Protein AF-A0AAP5EPT5-F1 (afdb_monomer_lite)

Radius of gyration: 30.23 Å; chains: 1; bounding box: 98×51×87 Å

Foldseek 3Di:
DDDDDDDDDPDDDDDDPPPPPPPPPPPDPAAKDFAWEAEFEAADQQKFFCWKAKQNHTFHTHANTPGTDIGRIDGLADDPPDWIKMKIKMARLQVRDIDIDIDTEHAPHDDDAYHWYWYCHHVRDIYTYGDPDDQPDPPGPDDVRDRDHHDNCVVRPDPPPPDPPQDPVRCVVVVVD

Sequence (177 aa):
MTNCLCRSVVGAFGLALLSALAACQSLGKEPTFGADLTGIDHLADYLSVSDFSVNGAWGAQAGKGGRTTCCAVIPEKWHPGLKAHVKWSVSDWKHGSGDFHEADVPVDQYSRLGHMWVHFLADGSVRIVVSDIGPYAPDYPGPHDPIPQKYPWKQYPPPTRKGPTFSEDELEKYNLR

InterPro domains:
  IPR021733 Protein of unknown function DUF3304 [PF11745] (48-128)

Secondary structure (DSSP, 8-state):
---------------------------PPPPEEEEEEEEEE-S-TTEEEEEEEETTEEPP--BBS---EEEEEEESS--TT-EEEEEEEEEETTTTEEEEEEEEEEBPP-SS-SEEEEEE-TTS-EEEEEESS-TTSTT-SS---------HHHHSPPPP-------HHHHHHTT--

Structure (mmCIF, N/CA/C/O backbone):
data_AF-A0AAP5EPT5-F1
#
_entry.id   AF-A0AAP5EPT5-F1
#
loop_
_atom_site.group_PDB
_atom_site.id
_atom_site.type_symbol
_atom_site.label_atom_id
_atom_site.label_alt_id
_atom_site.label_comp_id
_atom_site.label_asym_id
_atom_site.label_entity_id
_atom_site.label_seq_id
_atom_site.pdbx_PDB_ins_code
_atom_site.Cartn_x
_atom_site.Cartn_y
_atom_site.Cartn_z
_atom_site.occupancy
_atom_site.B_iso_or_equiv
_atom_site.auth_seq_id
_atom_site.auth_comp_id
_atom_site.auth_asym_id
_atom_site.auth_atom_id
_atom_site.pdbx_PDB_model_num
ATOM 1 N N . MET A 1 1 ? -41.433 28.822 65.728 1.00 37.72 1 MET A N 1
ATOM 2 C CA . MET A 1 1 ? -41.515 29.891 64.708 1.00 37.72 1 MET A CA 1
ATOM 3 C C . MET A 1 1 ? -40.980 29.286 63.419 1.00 37.72 1 MET A C 1
ATOM 5 O O . MET A 1 1 ? -39.861 28.811 63.458 1.00 37.72 1 MET A O 1
ATOM 9 N N . THR A 1 2 ? -41.668 29.144 62.294 1.00 37.91 2 THR A N 1
ATOM 10 C CA . THR A 1 2 ? -43.017 29.505 61.836 1.00 37.91 2 THR A CA 1
ATOM 11 C C . THR A 1 2 ? -43.140 28.830 60.462 1.00 37.91 2 THR A C 1
ATOM 13 O O . THR A 1 2 ? -42.189 28.866 59.686 1.00 37.91 2 THR A O 1
ATOM 16 N N . ASN A 1 3 ? -44.276 28.191 60.182 1.00 43.84 3 ASN A N 1
ATOM 17 C CA . ASN A 1 3 ? -44.634 27.644 58.869 1.00 43.84 3 ASN A CA 1
ATOM 18 C C . ASN A 1 3 ? -44.570 28.713 57.760 1.00 43.84 3 ASN A C 1
ATOM 20 O O . ASN A 1 3 ? -44.930 29.857 58.015 1.00 43.84 3 ASN A O 1
ATOM 24 N N . CYS A 1 4 ? -44.251 28.312 56.526 1.00 40.09 4 CYS A N 1
ATOM 25 C CA . CYS A 1 4 ? -44.716 28.983 55.300 1.00 40.09 4 CYS A CA 1
ATOM 26 C C . CYS A 1 4 ? -44.736 27.956 54.155 1.00 40.09 4 CYS A C 1
ATOM 28 O O . CYS A 1 4 ? -43.722 27.668 53.534 1.00 40.09 4 CYS A O 1
ATOM 30 N N . LEU A 1 5 ? -45.796 27.149 54.097 1.00 41.97 5 LEU A N 1
ATOM 31 C CA . LEU A 1 5 ? -46.868 27.246 53.096 1.00 41.97 5 LEU A CA 1
ATOM 32 C C . LEU A 1 5 ? -46.393 27.128 51.639 1.00 41.97 5 LEU A C 1
ATOM 34 O O . LEU A 1 5 ? -46.062 28.103 50.971 1.00 41.97 5 LEU A O 1
ATOM 38 N N . CYS A 1 6 ? -46.511 25.896 51.139 1.00 46.66 6 CYS A N 1
ATOM 39 C CA . CYS A 1 6 ? -46.764 25.589 49.740 1.00 46.66 6 CYS A CA 1
ATOM 40 C C . CYS A 1 6 ? -48.023 26.348 49.290 1.00 46.66 6 CYS A C 1
ATOM 42 O O . CYS A 1 6 ? -49.113 26.120 49.820 1.00 46.66 6 CYS A O 1
ATOM 44 N N . ARG A 1 7 ? -47.885 27.267 48.334 1.00 41.22 7 ARG A N 1
ATOM 45 C CA . ARG A 1 7 ? -49.024 27.903 47.673 1.00 41.22 7 ARG A CA 1
ATOM 46 C C . ARG A 1 7 ? -48.893 27.651 46.180 1.00 41.22 7 ARG A C 1
ATOM 48 O O . ARG A 1 7 ? -48.108 28.295 45.493 1.00 41.22 7 ARG A O 1
ATOM 55 N N . SER A 1 8 ? -49.655 26.668 45.705 1.00 51.16 8 SER A N 1
ATOM 56 C CA . SER A 1 8 ? -49.910 26.483 44.279 1.00 51.16 8 SER A CA 1
ATOM 57 C C . SER A 1 8 ? -50.585 27.738 43.738 1.00 51.16 8 SER A C 1
ATOM 59 O O . SER A 1 8 ? -51.643 28.131 44.229 1.00 51.16 8 SER A O 1
ATOM 61 N N . VAL A 1 9 ? -49.989 28.347 42.717 1.00 50.59 9 VAL A N 1
ATOM 62 C CA . VAL A 1 9 ? -50.693 29.272 41.832 1.00 50.59 9 VAL A CA 1
ATOM 63 C C . VAL A 1 9 ? -50.823 28.561 40.496 1.00 50.59 9 VAL A C 1
ATOM 65 O O . VAL A 1 9 ? -49.875 28.471 39.722 1.00 50.59 9 VAL A O 1
ATOM 68 N N . VAL A 1 10 ? -52.010 28.004 40.265 1.00 55.25 10 VAL A N 1
ATOM 69 C CA . VAL A 1 10 ? -52.465 27.624 38.930 1.00 55.25 10 VAL A CA 1
ATOM 70 C C . VAL A 1 10 ? -52.634 28.927 38.154 1.00 55.25 10 VAL A C 1
ATOM 72 O O . VAL A 1 10 ? -53.468 29.757 38.507 1.00 55.25 10 VAL A O 1
ATOM 75 N N . GLY A 1 11 ? -51.811 29.121 37.130 1.00 44.72 11 GLY A N 1
ATOM 76 C CA . GLY A 1 11 ? -51.872 30.272 36.239 1.00 44.72 11 GLY A CA 1
ATOM 77 C C . GLY A 1 11 ? -51.459 29.844 34.841 1.00 44.72 11 GLY A C 1
ATOM 78 O O . GLY A 1 11 ? -50.275 29.764 34.535 1.00 44.72 11 GLY A O 1
ATOM 79 N N . ALA A 1 12 ? -52.448 29.518 34.015 1.00 59.66 12 ALA A N 1
ATOM 80 C CA . ALA A 1 12 ? -52.277 29.219 32.605 1.00 59.66 12 ALA A CA 1
ATOM 81 C C . ALA A 1 12 ? -52.033 30.517 31.829 1.00 59.66 12 ALA A C 1
ATOM 83 O O . ALA A 1 12 ? -52.955 31.310 31.715 1.00 59.66 12 ALA A O 1
ATOM 84 N N . PHE A 1 13 ? -50.838 30.713 31.271 1.00 50.44 13 PHE A N 1
ATOM 85 C CA . PHE A 1 13 ? -50.612 31.599 30.126 1.00 50.44 13 PHE A CA 1
ATOM 86 C C . PHE A 1 13 ? -49.444 31.051 29.304 1.00 50.44 13 PHE A C 1
ATOM 88 O O . PHE A 1 13 ? -48.355 30.805 29.818 1.00 50.44 13 PHE A O 1
ATOM 95 N N . GLY A 1 14 ? -49.729 30.772 28.034 1.00 53.94 14 GLY A N 1
ATOM 96 C CA . GLY A 1 14 ? -48.811 30.138 27.105 1.00 53.94 14 GLY A CA 1
ATOM 97 C C . GLY A 1 14 ? -47.621 31.018 26.735 1.00 53.94 14 GLY A C 1
ATOM 98 O O . GLY A 1 14 ? -47.781 32.170 26.354 1.00 53.94 14 GLY A O 1
ATOM 99 N N . LEU A 1 15 ? -46.442 30.411 26.781 1.00 52.53 15 LEU A N 1
ATOM 100 C CA . LEU A 1 15 ? -45.416 30.475 25.746 1.00 52.53 15 LEU A CA 1
ATOM 101 C C . LEU A 1 15 ? -44.536 29.246 25.992 1.00 52.53 15 LEU A C 1
ATOM 103 O O . LEU A 1 15 ? -43.788 29.190 26.966 1.00 52.53 15 LEU A O 1
ATOM 107 N N . ALA A 1 16 ? -44.714 28.203 25.182 1.00 53.59 16 ALA A N 1
ATOM 108 C CA . ALA A 1 16 ? -43.910 26.996 25.286 1.00 53.59 16 ALA A CA 1
ATOM 109 C C . ALA A 1 16 ? -42.459 27.348 24.928 1.00 53.59 16 ALA A C 1
ATOM 111 O O . ALA A 1 16 ? -42.116 27.501 23.757 1.00 53.59 16 ALA A O 1
ATOM 112 N N . LEU A 1 17 ? -41.621 27.504 25.955 1.00 55.78 17 LEU A N 1
ATOM 113 C CA . LEU A 1 17 ? -40.173 27.485 25.829 1.00 55.78 17 LEU A CA 1
ATOM 114 C C . LEU A 1 17 ? -39.760 26.119 25.265 1.00 55.78 17 LEU A C 1
ATOM 116 O O . LEU A 1 17 ? -39.625 25.150 26.011 1.00 55.78 17 LEU A O 1
ATOM 120 N N . LEU A 1 18 ? -39.530 26.034 23.953 1.00 51.09 18 LEU A N 1
ATOM 121 C CA . LEU A 1 18 ? -38.641 25.010 23.414 1.00 51.09 18 LEU A CA 1
ATOM 122 C C . LEU A 1 18 ? -37.208 25.451 23.709 1.00 51.09 18 LEU A C 1
ATOM 124 O O . LEU A 1 18 ? -36.524 26.051 22.883 1.00 51.09 18 LEU A O 1
ATOM 128 N N . SER A 1 19 ? -36.768 25.158 24.928 1.00 56.84 19 SER A N 1
ATOM 129 C CA . SER A 1 19 ? -35.359 25.106 25.288 1.00 56.84 19 SER A CA 1
ATOM 130 C C . SER A 1 19 ? -34.710 24.025 24.423 1.00 56.84 19 SER A C 1
ATOM 132 O O . SER A 1 19 ? -34.748 22.844 24.763 1.00 56.84 19 SER A O 1
ATOM 134 N N . ALA A 1 20 ? -34.180 24.404 23.259 1.00 59.75 20 ALA A N 1
ATOM 135 C CA . ALA A 1 20 ? -33.374 23.512 22.444 1.00 59.75 20 ALA A CA 1
ATOM 136 C C . ALA A 1 20 ? -32.178 23.065 23.293 1.00 59.75 20 ALA A C 1
ATOM 138 O O . ALA A 1 20 ? -31.331 23.879 23.667 1.00 59.75 20 ALA A O 1
ATOM 139 N N . LEU A 1 21 ? -32.138 21.778 23.644 1.00 54.78 21 LEU A N 1
ATOM 140 C CA . LEU A 1 21 ? -30.964 21.158 24.238 1.00 54.78 21 LEU A CA 1
ATOM 141 C C . LEU A 1 21 ? -29.815 21.316 23.238 1.00 54.78 21 LEU A C 1
ATOM 143 O O . LEU A 1 21 ? -29.725 20.576 22.260 1.00 54.78 21 LEU A O 1
ATOM 147 N N . ALA A 1 22 ? -28.922 22.268 23.489 1.00 56.41 22 ALA A N 1
ATOM 148 C CA . ALA A 1 22 ? -27.590 22.252 22.913 1.00 56.41 22 ALA A CA 1
ATOM 149 C C . ALA A 1 22 ? -26.832 21.079 23.552 1.00 56.41 22 ALA A C 1
ATOM 151 O O . ALA A 1 22 ? -26.109 21.240 24.534 1.00 56.41 22 ALA A O 1
ATOM 152 N N . ALA A 1 23 ? -27.046 19.869 23.031 1.00 54.31 23 ALA A N 1
ATOM 153 C CA . ALA A 1 23 ? -26.196 18.729 23.326 1.00 54.31 23 ALA A CA 1
ATOM 154 C C . ALA A 1 23 ? -24.849 18.972 22.637 1.00 54.31 23 ALA A C 1
ATOM 156 O O . ALA A 1 23 ? -24.629 18.579 21.493 1.00 54.31 23 ALA A O 1
ATOM 157 N N . CYS A 1 24 ? -23.959 19.679 23.329 1.00 53.59 24 CYS A N 1
ATOM 158 C CA . CYS A 1 24 ? -22.558 19.758 22.960 1.00 53.59 24 CYS A CA 1
ATOM 159 C C . CYS A 1 24 ? -21.964 18.361 23.181 1.00 53.59 24 CYS A C 1
ATOM 161 O O . CYS A 1 24 ? -21.580 18.010 24.296 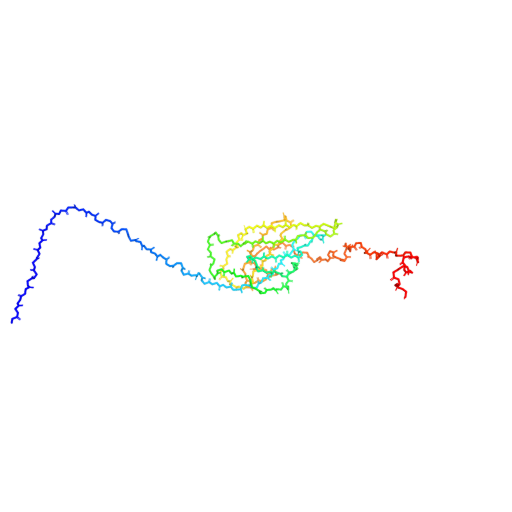1.00 53.59 24 CYS A O 1
ATOM 163 N N . GLN A 1 25 ? -21.976 17.515 22.152 1.00 56.59 25 GLN A N 1
ATOM 164 C CA . GLN A 1 25 ? -21.217 16.274 22.202 1.00 56.59 25 GLN A CA 1
ATOM 165 C C . GLN A 1 25 ? -19.745 16.674 22.130 1.00 56.59 25 GLN A C 1
ATOM 167 O O . GLN A 1 25 ? -19.274 17.121 21.084 1.00 56.59 25 GLN A O 1
ATOM 172 N N . SER A 1 26 ? -19.007 16.548 23.237 1.00 50.50 26 SER A N 1
ATOM 173 C CA . SER A 1 26 ? -17.555 16.483 23.119 1.00 50.50 26 SER A CA 1
ATOM 174 C C . SER A 1 26 ? -17.266 15.255 22.263 1.00 50.50 26 SER A C 1
ATOM 176 O O . SER A 1 26 ? -17.534 14.136 22.707 1.00 50.50 26 SER A O 1
ATOM 178 N N . LEU A 1 27 ? -16.783 15.457 21.034 1.00 56.16 27 LEU A N 1
ATOM 179 C CA . LEU A 1 27 ? -16.205 14.390 20.227 1.00 56.16 27 LEU A CA 1
ATOM 180 C C . LEU A 1 27 ? -15.021 13.836 21.028 1.00 56.16 27 LEU A C 1
ATOM 182 O O . LEU A 1 27 ? -13.906 14.353 20.968 1.00 56.16 27 LEU A O 1
ATOM 186 N N . GLY A 1 28 ? -15.281 12.827 21.857 1.00 62.53 28 GLY A N 1
ATOM 187 C CA . GLY A 1 28 ? -14.223 12.010 22.418 1.00 62.53 28 GLY A CA 1
ATOM 188 C C . GLY A 1 28 ? -13.458 11.429 21.238 1.00 62.53 28 GLY A C 1
ATOM 189 O O . GLY A 1 28 ? -14.073 10.887 20.320 1.00 62.53 28 GLY A O 1
ATOM 190 N N . LYS A 1 29 ? -12.135 11.606 21.216 1.00 74.75 29 LYS A N 1
ATOM 191 C CA . LYS A 1 29 ? -11.286 10.999 20.191 1.00 74.75 29 LYS A CA 1
ATOM 192 C C . LYS A 1 29 ? -11.562 9.494 20.193 1.00 74.75 29 LYS A C 1
ATOM 194 O O . LYS A 1 29 ? -11.465 8.867 21.247 1.00 74.75 29 LYS A O 1
ATOM 199 N N . GLU A 1 30 ? -11.960 8.948 19.047 1.00 88.25 30 GLU A N 1
ATOM 200 C CA . GLU A 1 30 ? -12.239 7.518 18.922 1.00 88.25 30 GLU A CA 1
ATOM 201 C C . GLU A 1 30 ? -10.991 6.704 19.317 1.00 88.25 30 GLU A C 1
ATOM 203 O O . GLU A 1 30 ? -9.876 7.133 18.998 1.00 88.25 30 GLU A O 1
ATOM 208 N N . PRO A 1 31 ? -11.139 5.566 20.024 1.00 94.81 31 PRO A N 1
ATOM 209 C CA . PRO A 1 31 ? -10.026 4.658 20.280 1.00 94.81 31 PRO A CA 1
ATOM 210 C C . PRO A 1 31 ? -9.337 4.245 18.976 1.00 94.81 31 PRO A C 1
ATOM 212 O O . PRO A 1 31 ? -9.996 3.871 18.003 1.00 94.81 31 PRO A O 1
ATOM 215 N N . THR A 1 32 ? -8.007 4.309 18.957 1.00 95.88 32 THR A N 1
ATOM 216 C CA . THR A 1 32 ? -7.202 4.021 17.765 1.00 95.88 32 THR A CA 1
ATOM 217 C C . THR A 1 32 ? -6.197 2.913 18.011 1.00 95.88 32 THR A C 1
ATOM 219 O O . THR A 1 32 ? -5.594 2.841 19.079 1.00 95.88 32 THR A O 1
ATOM 222 N N . PHE A 1 33 ? -5.911 2.160 16.960 1.00 95.88 33 PHE A N 1
ATOM 223 C CA . PHE A 1 33 ? -4.902 1.123 16.908 1.00 95.88 33 PHE A CA 1
ATOM 224 C C . PHE A 1 33 ? -3.790 1.495 15.918 1.00 95.88 33 PHE A C 1
ATOM 226 O O . PHE A 1 33 ? -4.059 2.007 14.830 1.00 95.88 33 PHE A O 1
ATOM 233 N N . GLY A 1 34 ? -2.534 1.251 16.296 1.00 96.44 34 GLY A N 1
ATOM 234 C CA . GLY A 1 34 ? -1.384 1.389 15.404 1.00 96.44 34 GLY A CA 1
ATOM 235 C C . GLY A 1 34 ? -1.140 0.080 14.666 1.00 96.44 34 GLY A C 1
ATOM 236 O O . GLY A 1 34 ? -0.505 -0.811 15.218 1.00 96.44 34 GLY A O 1
ATOM 237 N N . ALA A 1 35 ? -1.656 -0.036 13.444 1.00 96.62 35 ALA A N 1
ATOM 238 C CA . ALA A 1 35 ? -1.503 -1.236 12.637 1.00 96.62 35 ALA A CA 1
ATOM 239 C C . ALA A 1 35 ? -0.115 -1.317 11.996 1.00 96.62 35 ALA A C 1
ATOM 241 O O . ALA A 1 35 ? 0.437 -0.316 11.523 1.00 96.62 35 ALA A O 1
ATOM 242 N N . ASP A 1 36 ? 0.406 -2.536 11.924 1.00 96.62 36 ASP A N 1
ATOM 243 C CA . ASP A 1 36 ? 1.598 -2.855 11.151 1.00 96.62 36 ASP A CA 1
ATOM 244 C C . ASP A 1 36 ? 1.314 -2.663 9.660 1.00 96.62 36 ASP A C 1
ATOM 246 O O . ASP A 1 36 ? 0.392 -3.268 9.119 1.00 96.62 36 ASP A O 1
ATOM 250 N N . LEU A 1 37 ? 2.105 -1.849 8.971 1.00 97.75 37 LEU A N 1
ATOM 251 C CA . LEU A 1 37 ? 1.859 -1.468 7.585 1.00 97.75 37 LEU A CA 1
ATOM 252 C C . LEU A 1 37 ? 2.706 -2.305 6.624 1.00 97.75 37 LEU A C 1
ATOM 254 O O . LEU A 1 37 ? 3.933 -2.345 6.733 1.00 97.75 37 LEU A O 1
ATOM 258 N N . THR A 1 38 ? 2.068 -2.969 5.660 1.00 97.50 38 THR A N 1
ATOM 259 C CA . THR A 1 38 ? 2.756 -3.744 4.615 1.00 97.50 38 THR A CA 1
ATOM 260 C C . THR A 1 38 ? 2.101 -3.546 3.252 1.00 97.50 38 THR A C 1
ATOM 262 O O . THR A 1 38 ? 0.891 -3.696 3.109 1.00 97.50 38 THR A O 1
ATOM 265 N N . GLY A 1 39 ? 2.912 -3.241 2.237 1.00 97.38 39 GLY A N 1
ATOM 266 C CA . GLY A 1 39 ? 2.465 -3.127 0.849 1.00 97.38 39 GLY A CA 1
ATOM 267 C C . GLY A 1 39 ? 2.621 -4.442 0.089 1.00 97.38 39 GLY A C 1
ATOM 268 O O . GLY A 1 39 ? 3.691 -5.061 0.126 1.00 97.38 39 GLY A O 1
ATOM 269 N N . ILE A 1 40 ? 1.579 -4.841 -0.636 1.00 97.50 40 ILE A N 1
ATOM 270 C CA . ILE A 1 40 ? 1.553 -6.007 -1.519 1.00 97.50 40 ILE A CA 1
ATOM 271 C C . ILE A 1 40 ? 1.450 -5.530 -2.967 1.00 97.50 40 ILE A C 1
ATOM 273 O O . ILE A 1 40 ? 0.534 -4.792 -3.321 1.00 97.50 40 ILE A O 1
ATOM 277 N N . ASP A 1 41 ? 2.406 -5.935 -3.796 1.00 96.38 41 ASP A N 1
ATOM 278 C CA . ASP A 1 41 ? 2.545 -5.459 -5.174 1.00 96.38 41 ASP A CA 1
ATOM 279 C C . ASP A 1 41 ? 2.119 -6.545 -6.173 1.00 96.38 41 ASP A C 1
ATOM 281 O O . ASP A 1 41 ? 2.857 -7.505 -6.411 1.00 96.38 41 ASP A O 1
ATOM 285 N N . HIS A 1 42 ? 0.932 -6.380 -6.761 1.00 96.19 42 HIS A N 1
ATOM 286 C CA . HIS A 1 42 ? 0.393 -7.250 -7.812 1.00 96.19 42 HIS A CA 1
ATOM 287 C C . HIS A 1 42 ? 0.603 -6.692 -9.226 1.00 96.19 42 HIS A C 1
ATOM 289 O O . HIS A 1 42 ? 0.105 -7.274 -10.189 1.00 96.19 42 HIS A O 1
ATOM 295 N N . LEU A 1 43 ? 1.313 -5.569 -9.383 1.00 95.19 43 LEU A N 1
ATOM 296 C CA . LEU A 1 43 ? 1.536 -4.971 -10.699 1.00 95.19 43 LEU A CA 1
ATOM 297 C C . LEU A 1 43 ? 2.371 -5.901 -11.594 1.00 95.19 43 LEU A C 1
ATOM 299 O O . LEU A 1 43 ? 3.047 -6.816 -11.107 1.00 95.19 43 LEU A O 1
ATOM 303 N N . ALA A 1 44 ? 2.393 -5.606 -12.895 1.00 93.25 44 ALA A N 1
ATOM 304 C CA . ALA A 1 44 ? 3.233 -6.297 -13.874 1.00 93.25 44 ALA A CA 1
ATOM 305 C C . ALA A 1 44 ? 4.715 -6.383 -13.443 1.00 93.25 44 ALA A C 1
ATOM 307 O O . ALA A 1 44 ? 5.196 -5.612 -12.610 1.00 93.25 44 ALA A O 1
ATOM 308 N N . ASP A 1 45 ? 5.454 -7.328 -14.023 1.00 92.44 45 ASP A N 1
ATOM 309 C CA . ASP A 1 45 ? 6.839 -7.662 -13.658 1.00 92.44 45 ASP A CA 1
ATOM 310 C C . ASP A 1 45 ? 7.853 -6.524 -13.868 1.00 92.44 45 ASP A C 1
ATOM 312 O O . ASP A 1 45 ? 8.865 -6.477 -13.171 1.00 92.44 45 ASP A O 1
ATOM 316 N N . TYR A 1 46 ? 7.573 -5.600 -14.787 1.00 92.50 46 TYR A N 1
ATOM 317 C CA . TYR A 1 46 ? 8.374 -4.402 -15.043 1.00 92.50 46 TYR A CA 1
ATOM 318 C C . TYR A 1 46 ? 7.930 -3.171 -14.241 1.00 92.50 46 TYR A C 1
ATOM 320 O O . TYR A 1 46 ? 8.598 -2.139 -14.285 1.00 92.50 46 TYR A O 1
ATOM 328 N N . LEU A 1 47 ? 6.825 -3.268 -13.502 1.00 93.88 47 LEU A N 1
ATOM 329 C CA . LEU A 1 47 ? 6.319 -2.209 -12.636 1.00 93.88 47 LEU A CA 1
ATOM 330 C C . LEU A 1 47 ? 6.647 -2.536 -11.181 1.00 93.88 47 LEU A C 1
ATOM 332 O O . LEU A 1 47 ? 6.664 -3.702 -10.791 1.00 93.88 47 LEU A O 1
ATOM 336 N N . SER A 1 48 ? 6.879 -1.530 -10.346 1.00 94.56 48 SER A N 1
ATOM 337 C CA . SER A 1 48 ? 6.971 -1.745 -8.900 1.00 94.56 48 SER A CA 1
ATOM 338 C C . SER A 1 48 ? 6.527 -0.529 -8.118 1.00 94.56 48 SER A C 1
ATOM 340 O O . SER A 1 48 ? 6.898 0.588 -8.468 1.00 94.56 48 SER A O 1
ATOM 342 N N . VAL A 1 49 ? 5.788 -0.749 -7.033 1.00 95.81 49 VAL A N 1
ATOM 343 C CA . VAL A 1 49 ? 5.510 0.329 -6.081 1.00 95.81 49 VAL A CA 1
ATOM 344 C C . VAL A 1 49 ? 6.750 0.566 -5.228 1.00 95.81 49 VAL A C 1
ATOM 346 O O . VAL A 1 49 ? 7.057 -0.218 -4.325 1.00 95.81 49 VAL A O 1
ATOM 349 N N . SER A 1 50 ? 7.491 1.628 -5.548 1.00 92.31 50 SER A N 1
ATOM 350 C CA . SER A 1 50 ? 8.766 1.941 -4.896 1.00 92.31 50 SER A CA 1
ATOM 351 C C . SER A 1 50 ? 8.562 2.430 -3.466 1.00 92.31 50 SER A C 1
ATOM 353 O O . SER A 1 50 ? 9.296 2.030 -2.564 1.00 92.31 50 SER A O 1
ATOM 355 N N . ASP A 1 51 ? 7.521 3.236 -3.262 1.00 93.44 51 ASP A N 1
ATOM 356 C CA . ASP A 1 51 ? 7.217 3.922 -2.014 1.00 93.44 51 ASP A CA 1
ATOM 357 C C . ASP A 1 51 ? 5.707 4.096 -1.885 1.00 93.44 51 ASP A C 1
ATOM 359 O O . ASP A 1 51 ? 5.010 4.313 -2.882 1.00 93.44 51 ASP A O 1
ATOM 363 N N . PHE A 1 52 ? 5.202 4.044 -0.654 1.00 98.00 52 PHE A N 1
ATOM 364 C CA . PHE A 1 52 ? 3.824 4.414 -0.367 1.00 98.00 52 PHE A CA 1
ATOM 365 C C . PHE A 1 52 ? 3.640 4.900 1.072 1.00 98.00 52 PHE A C 1
ATOM 367 O O . PHE A 1 52 ? 4.468 4.645 1.948 1.00 98.00 52 PHE A O 1
ATOM 374 N N . SER A 1 53 ? 2.528 5.583 1.328 1.00 98.19 53 SER A N 1
ATOM 375 C CA . SER A 1 53 ? 2.098 5.966 2.671 1.00 98.19 53 SER A CA 1
ATOM 376 C C . SER A 1 53 ? 0.587 5.849 2.827 1.00 98.19 53 SER A C 1
ATOM 378 O O . SER A 1 53 ? -0.148 5.949 1.845 1.00 98.19 53 SER A O 1
ATOM 380 N N . VAL A 1 54 ? 0.133 5.668 4.067 1.00 98.44 54 VAL A N 1
ATOM 381 C CA . VAL A 1 54 ? -1.284 5.676 4.448 1.00 98.44 54 VAL A CA 1
ATOM 382 C C . VAL A 1 54 ? -1.493 6.694 5.557 1.00 98.44 54 VAL A C 1
ATOM 384 O O . VAL A 1 54 ? -0.877 6.589 6.615 1.00 98.44 54 VAL A O 1
ATOM 387 N N . ASN A 1 55 ? -2.339 7.699 5.326 1.00 97.31 55 ASN A N 1
ATOM 388 C CA . ASN A 1 55 ? -2.564 8.818 6.248 1.00 97.31 55 ASN A CA 1
ATOM 389 C C . ASN A 1 55 ? -1.246 9.471 6.726 1.00 97.31 55 ASN A C 1
ATOM 391 O O . ASN A 1 55 ? -1.126 9.895 7.873 1.00 97.31 55 ASN A O 1
ATOM 395 N N . GLY A 1 56 ? -0.234 9.515 5.851 1.00 96.06 56 GLY A N 1
ATOM 396 C CA . GLY A 1 56 ? 1.104 10.040 6.150 1.00 96.06 56 GLY A CA 1
ATOM 397 C C . GLY A 1 56 ? 2.062 9.063 6.848 1.00 96.06 56 GLY A C 1
ATOM 398 O O . GLY A 1 56 ? 3.241 9.383 6.982 1.00 96.06 56 GLY A O 1
ATOM 399 N N . ALA A 1 57 ? 1.610 7.871 7.255 1.00 96.88 57 ALA A N 1
ATOM 400 C CA . ALA A 1 57 ? 2.485 6.812 7.754 1.00 96.88 57 ALA A CA 1
ATOM 401 C C . ALA A 1 57 ? 3.163 6.089 6.583 1.00 96.88 57 ALA A C 1
ATOM 403 O O . ALA A 1 57 ? 2.483 5.531 5.722 1.00 96.88 57 ALA A O 1
ATOM 404 N N . TRP A 1 58 ? 4.495 6.101 6.540 1.00 96.75 58 TRP A N 1
ATOM 405 C CA . TRP A 1 58 ? 5.271 5.526 5.439 1.00 96.75 58 TRP A CA 1
ATOM 406 C C . TRP A 1 58 ? 5.387 4.004 5.530 1.00 96.75 58 TRP A C 1
ATOM 408 O O . TRP A 1 58 ? 5.732 3.448 6.576 1.00 96.75 58 TRP A O 1
ATOM 418 N N . GLY A 1 59 ? 5.126 3.340 4.406 1.00 95.75 59 GLY A N 1
ATOM 419 C CA . GLY A 1 59 ? 5.375 1.921 4.192 1.00 95.75 59 GLY A CA 1
ATOM 420 C C . GLY A 1 59 ? 6.811 1.646 3.746 1.00 95.75 59 GLY A C 1
ATOM 421 O O . GLY A 1 59 ? 7.510 2.525 3.244 1.00 95.75 59 GLY A O 1
ATOM 422 N N . ALA A 1 60 ? 7.251 0.396 3.886 1.00 93.75 60 ALA A N 1
ATOM 423 C CA . ALA A 1 60 ? 8.388 -0.097 3.111 1.00 93.75 60 ALA A CA 1
ATOM 424 C C . ALA A 1 60 ? 7.966 -0.317 1.647 1.00 93.75 60 ALA A C 1
ATOM 426 O O . ALA A 1 60 ? 6.785 -0.512 1.384 1.00 93.75 60 ALA A O 1
ATOM 427 N N . GLN A 1 61 ? 8.914 -0.357 0.705 1.00 93.12 61 GLN A N 1
ATOM 428 C CA . GLN A 1 61 ? 8.632 -0.745 -0.686 1.00 93.12 61 GLN A CA 1
ATOM 429 C C . GLN A 1 61 ? 7.756 -2.006 -0.742 1.00 93.12 61 GLN A C 1
ATOM 431 O O . GLN A 1 61 ? 8.067 -3.010 -0.085 1.00 93.12 61 GLN A O 1
ATO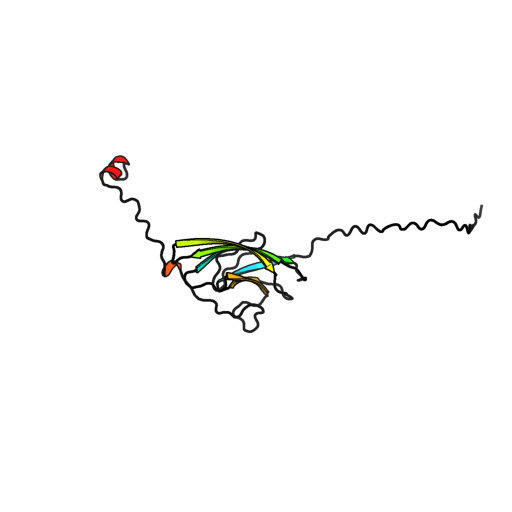M 436 N N . ALA A 1 62 ? 6.687 -1.949 -1.536 1.00 95.19 62 ALA A N 1
ATOM 437 C CA . ALA A 1 62 ? 5.748 -3.051 -1.653 1.00 95.19 62 ALA A CA 1
ATOM 438 C C . ALA A 1 62 ? 6.375 -4.246 -2.390 1.00 95.19 62 ALA A C 1
ATOM 440 O O . ALA A 1 62 ? 7.318 -4.116 -3.172 1.00 95.19 62 ALA A O 1
ATOM 441 N N . GLY A 1 63 ? 5.847 -5.439 -2.134 1.00 94.31 63 GLY A N 1
ATOM 442 C CA . GLY A 1 63 ? 6.342 -6.660 -2.763 1.00 94.31 63 GLY A CA 1
ATOM 443 C C . GLY A 1 63 ? 5.489 -7.863 -2.400 1.00 94.31 63 GLY A C 1
ATOM 444 O O . GLY A 1 63 ? 4.269 -7.772 -2.341 1.00 94.31 63 GLY A O 1
ATOM 445 N N . LYS A 1 64 ? 6.134 -8.986 -2.072 1.00 92.56 64 LYS A N 1
ATOM 446 C CA . LYS A 1 64 ? 5.466 -10.197 -1.563 1.00 92.56 64 LYS A CA 1
ATOM 447 C C . LYS A 1 64 ? 4.943 -10.057 -0.117 1.00 92.56 64 LYS A C 1
ATOM 449 O O . LYS A 1 64 ? 4.496 -11.036 0.472 1.00 92.56 64 LYS A O 1
ATOM 454 N N . GLY A 1 65 ? 5.057 -8.886 0.499 1.00 86.38 65 GLY A N 1
ATOM 455 C CA . GLY A 1 65 ? 4.949 -8.731 1.948 1.00 86.38 65 GLY A CA 1
ATOM 456 C C . GLY A 1 65 ? 6.220 -9.166 2.691 1.00 86.38 65 GLY A C 1
ATOM 457 O O . GLY A 1 65 ? 7.242 -9.478 2.078 1.00 86.38 65 GLY A O 1
ATOM 458 N N . GLY A 1 66 ? 6.177 -9.128 4.026 1.00 79.50 66 GLY A N 1
ATOM 459 C CA . GLY A 1 66 ? 7.317 -9.444 4.903 1.00 79.50 66 GLY A CA 1
ATOM 460 C C . GLY A 1 66 ? 8.258 -8.267 5.192 1.00 79.50 66 GLY A C 1
ATOM 461 O O . GLY A 1 66 ? 9.152 -8.390 6.026 1.00 79.50 66 GLY A O 1
ATOM 462 N N . ARG A 1 67 ? 8.050 -7.115 4.543 1.00 89.81 67 ARG A N 1
ATOM 463 C CA . ARG A 1 67 ? 8.632 -5.832 4.952 1.00 89.81 67 ARG A CA 1
ATOM 464 C C . ARG A 1 67 ? 7.536 -4.995 5.587 1.00 89.81 67 ARG A C 1
ATOM 466 O O . ARG A 1 67 ? 6.628 -4.545 4.894 1.00 89.81 67 ARG A O 1
ATOM 473 N N . THR A 1 68 ? 7.668 -4.790 6.886 1.00 91.88 68 THR A N 1
ATOM 474 C CA . THR A 1 68 ? 6.662 -4.122 7.701 1.00 91.88 68 THR A CA 1
ATOM 475 C C . THR A 1 68 ? 7.249 -2.858 8.296 1.00 91.88 68 THR A C 1
ATOM 477 O O . THR A 1 68 ? 8.392 -2.857 8.758 1.00 91.88 68 THR A O 1
ATOM 480 N N . THR A 1 69 ? 6.468 -1.786 8.294 1.00 93.19 69 THR A N 1
ATOM 481 C CA . THR A 1 69 ? 6.755 -0.582 9.074 1.00 93.19 69 THR A CA 1
ATOM 482 C C . THR A 1 69 ? 5.669 -0.382 10.120 1.00 93.19 69 THR A C 1
ATOM 484 O O . THR A 1 69 ? 4.524 -0.787 9.937 1.00 93.19 69 THR A O 1
ATOM 487 N N . CYS A 1 70 ? 6.029 0.257 11.227 1.00 83.00 70 CYS A N 1
ATOM 488 C CA . CYS A 1 70 ? 5.064 0.775 12.189 1.00 83.00 70 CYS A CA 1
ATOM 489 C C . CYS A 1 70 ? 4.939 2.297 11.987 1.00 83.00 70 CYS A C 1
ATOM 491 O O . CYS A 1 70 ? 5.936 2.958 11.699 1.00 83.00 70 CYS A O 1
ATOM 493 N N . CYS A 1 71 ? 3.773 2.926 12.121 1.00 87.94 71 CYS A N 1
ATOM 494 C CA . CYS A 1 71 ? 2.440 2.371 12.358 1.00 87.94 71 CYS A CA 1
ATOM 495 C C . CYS A 1 71 ? 1.417 3.186 11.560 1.00 87.94 71 CYS A C 1
ATOM 497 O O . CYS A 1 71 ? 1.432 4.418 11.618 1.00 87.94 71 CYS A O 1
ATOM 499 N N . ALA A 1 72 ? 0.504 2.514 10.859 1.00 94.50 72 ALA A N 1
ATOM 500 C CA . ALA A 1 72 ? -0.664 3.155 10.266 1.00 94.50 72 ALA A CA 1
ATOM 501 C C . ALA A 1 72 ? -1.779 3.233 11.317 1.00 94.50 72 ALA A C 1
ATOM 503 O O . ALA A 1 72 ? -2.269 2.211 11.794 1.00 94.50 72 ALA A O 1
ATOM 504 N N . VAL A 1 73 ? -2.164 4.447 11.714 1.00 96.44 73 VAL A N 1
ATOM 505 C CA . VAL A 1 73 ? -3.182 4.650 12.756 1.00 96.44 73 VAL A CA 1
ATOM 506 C C . VAL A 1 73 ? -4.582 4.508 12.160 1.00 96.44 73 VAL A C 1
ATOM 508 O O . VAL A 1 73 ? -4.929 5.221 11.216 1.00 96.44 73 VAL A O 1
ATOM 511 N N . ILE A 1 74 ? -5.388 3.621 12.743 1.00 96.31 74 ILE A N 1
ATOM 512 C CA . ILE A 1 74 ? -6.785 3.364 12.364 1.00 96.31 74 ILE A CA 1
ATOM 513 C C . ILE A 1 74 ? -7.697 3.335 13.594 1.00 96.31 74 ILE A C 1
ATOM 515 O O . ILE A 1 74 ? -7.207 3.116 14.702 1.00 96.31 74 ILE A O 1
ATOM 519 N N . PRO A 1 75 ? -9.017 3.510 13.437 1.00 96.75 75 PRO A N 1
ATOM 520 C CA . PRO A 1 75 ? -9.974 3.212 14.498 1.00 96.75 75 PRO A CA 1
ATOM 521 C C . PRO A 1 75 ? -9.879 1.761 14.985 1.00 96.75 75 PRO A C 1
ATOM 523 O O . PRO A 1 75 ? -9.674 0.845 14.191 1.00 96.75 75 PRO A O 1
ATOM 526 N N . GLU A 1 76 ? -10.086 1.511 16.277 1.00 96.56 76 GLU A N 1
ATOM 527 C CA . GLU A 1 76 ? -10.188 0.130 16.784 1.00 96.56 76 GLU A CA 1
ATOM 528 C C . GLU A 1 76 ? -11.427 -0.598 16.248 1.00 96.56 76 GLU A C 1
ATOM 530 O O . GLU A 1 76 ? -11.420 -1.820 16.094 1.00 96.56 76 GLU A O 1
ATOM 535 N N . LYS A 1 77 ? -12.500 0.146 15.958 1.00 96.75 77 LYS A N 1
ATOM 536 C CA . LYS A 1 77 ? -13.750 -0.390 15.424 1.00 96.75 77 LYS A CA 1
ATOM 537 C C . LYS A 1 77 ? -13.993 0.169 14.036 1.00 96.75 77 LYS A C 1
ATOM 539 O O . LYS A 1 77 ? -14.034 1.376 13.839 1.00 96.75 77 LYS A O 1
ATOM 544 N N . TRP A 1 78 ? -14.198 -0.720 13.076 1.00 98.25 78 TRP A N 1
ATOM 545 C CA . TRP A 1 78 ? -14.601 -0.303 11.744 1.00 98.25 78 TRP A CA 1
ATOM 546 C C . TRP A 1 78 ? -16.002 0.332 11.762 1.00 98.25 78 TRP A C 1
ATOM 548 O O . TRP A 1 78 ? -16.888 -0.114 12.497 1.00 98.25 78 TRP A O 1
ATOM 558 N N . HIS A 1 79 ? -16.225 1.321 10.896 1.00 97.12 79 HIS A N 1
ATOM 559 C CA . HIS A 1 79 ? -17.539 1.908 10.644 1.00 97.12 79 HIS A CA 1
ATOM 560 C C . HIS A 1 79 ? -17.754 2.184 9.142 1.00 97.12 79 HIS A C 1
ATOM 562 O O . HIS A 1 79 ? -16.785 2.389 8.402 1.00 97.12 79 HIS A O 1
ATOM 568 N N . PRO A 1 80 ? -19.016 2.253 8.668 1.00 97.81 80 PRO A N 1
ATOM 569 C CA . PRO A 1 80 ? -19.303 2.627 7.288 1.00 97.81 80 PRO A CA 1
ATOM 570 C C . PRO A 1 80 ? -18.688 3.982 6.927 1.00 97.81 80 PRO A C 1
ATOM 572 O O . PRO A 1 80 ? -18.752 4.935 7.706 1.00 97.81 80 PRO A O 1
ATOM 575 N N . GLY A 1 81 ? -18.094 4.062 5.737 1.00 97.50 81 GLY A N 1
ATOM 576 C CA . GLY A 1 81 ? -17.433 5.272 5.245 1.00 97.50 81 GLY A CA 1
ATOM 577 C C . GLY A 1 81 ? -15.994 5.471 5.728 1.00 97.50 81 GLY A C 1
ATOM 578 O O . GLY A 1 81 ? -15.396 6.480 5.360 1.00 97.50 81 GLY A O 1
ATOM 579 N N . LEU A 1 82 ? -15.422 4.536 6.498 1.00 98.38 82 LEU A N 1
ATOM 580 C CA . LEU A 1 82 ? -14.007 4.577 6.861 1.00 98.38 82 LEU A CA 1
ATOM 581 C C . LEU A 1 82 ? -13.124 4.498 5.604 1.00 98.38 82 LEU A C 1
ATOM 583 O O . LEU A 1 82 ? -13.201 3.549 4.820 1.00 98.38 82 LEU A O 1
ATOM 587 N N . LYS A 1 83 ? -12.274 5.509 5.429 1.00 98.56 83 LYS A N 1
ATOM 588 C CA . LYS A 1 83 ? -11.297 5.611 4.343 1.00 98.56 83 LYS A CA 1
ATOM 589 C C . LYS A 1 83 ? -9.927 5.962 4.900 1.00 98.56 83 LYS A C 1
ATOM 591 O O . LYS A 1 83 ? -9.823 6.567 5.967 1.00 98.56 83 LYS A O 1
ATOM 596 N N . ALA A 1 84 ? -8.893 5.635 4.141 1.00 98.38 84 ALA A N 1
ATOM 597 C CA . ALA A 1 84 ? -7.548 6.120 4.378 1.00 98.38 84 ALA A CA 1
ATOM 598 C C . ALA A 1 84 ? -6.985 6.759 3.108 1.00 98.38 84 ALA A C 1
ATOM 600 O O . ALA A 1 84 ? -7.212 6.280 1.998 1.00 98.38 84 ALA A O 1
ATOM 601 N N . HIS A 1 85 ? -6.244 7.843 3.288 1.00 98.69 85 HIS A N 1
ATOM 602 C CA . HIS A 1 85 ? -5.576 8.542 2.209 1.00 98.69 85 HIS A CA 1
ATOM 603 C C . HIS A 1 85 ? -4.264 7.832 1.878 1.00 98.69 85 HIS A C 1
ATOM 605 O O . HIS A 1 85 ? -3.351 7.793 2.707 1.00 98.69 85 HIS A O 1
ATOM 611 N N . VAL A 1 86 ? -4.169 7.262 0.681 1.00 98.81 86 VAL A N 1
ATOM 612 C CA . VAL A 1 86 ? -2.996 6.519 0.220 1.00 98.81 86 VAL A CA 1
ATOM 613 C C . VAL A 1 86 ? -2.256 7.343 -0.818 1.00 98.81 86 VAL A C 1
ATOM 615 O O . VAL A 1 86 ? -2.867 7.849 -1.754 1.00 98.81 86 VAL A O 1
ATOM 618 N N . LYS A 1 87 ? -0.935 7.434 -0.671 1.00 98.69 87 LYS A N 1
ATOM 619 C CA . LYS A 1 87 ? -0.019 7.999 -1.672 1.00 98.69 87 LYS A CA 1
ATOM 620 C C . LYS A 1 87 ? 0.976 6.937 -2.077 1.00 98.69 87 LYS A C 1
ATOM 622 O O . LYS A 1 87 ? 1.502 6.276 -1.185 1.00 98.69 87 LYS A O 1
ATOM 627 N N . TRP A 1 88 ? 1.257 6.778 -3.364 1.00 98.44 88 TRP A N 1
ATOM 628 C CA . TRP A 1 88 ? 2.234 5.798 -3.830 1.00 98.44 88 TRP A CA 1
ATOM 629 C C . TRP A 1 88 ? 2.896 6.204 -5.141 1.00 98.44 88 TRP A C 1
ATOM 631 O O . TRP A 1 88 ? 2.336 6.959 -5.935 1.00 98.44 88 TRP A O 1
ATOM 641 N N . SER A 1 89 ? 4.094 5.670 -5.357 1.00 97.25 89 SER A N 1
ATOM 642 C CA . SER A 1 89 ? 4.865 5.855 -6.584 1.00 97.25 89 SER A CA 1
ATOM 643 C C . SER A 1 89 ? 5.047 4.517 -7.284 1.00 97.25 89 SER A C 1
ATOM 645 O O . SER A 1 89 ? 5.486 3.549 -6.659 1.00 97.25 89 SER A O 1
ATOM 647 N N . VAL A 1 90 ? 4.751 4.460 -8.580 1.00 95.94 90 VAL A N 1
ATOM 648 C CA . VAL A 1 90 ? 5.018 3.298 -9.433 1.00 95.94 90 VAL A CA 1
ATOM 649 C C . VAL A 1 90 ? 6.243 3.594 -10.287 1.00 95.94 90 VAL A C 1
ATOM 651 O O . VAL A 1 90 ? 6.264 4.557 -11.043 1.00 95.94 90 VAL A O 1
ATOM 654 N N . SER A 1 91 ? 7.269 2.758 -10.180 1.00 94.75 91 SER A N 1
ATOM 655 C CA . SER A 1 91 ? 8.423 2.764 -11.079 1.00 94.75 91 SER A CA 1
ATOM 656 C C . SER A 1 91 ? 8.161 1.848 -12.272 1.00 94.75 91 SER A C 1
ATOM 658 O O . SER A 1 91 ? 7.901 0.659 -12.073 1.00 94.75 91 SER A O 1
ATOM 660 N N . ASP A 1 92 ? 8.285 2.375 -13.489 1.00 94.19 92 ASP A N 1
ATOM 661 C CA . ASP A 1 92 ? 8.335 1.602 -14.729 1.00 94.19 92 ASP A CA 1
ATOM 662 C C . ASP A 1 92 ? 9.794 1.355 -15.111 1.00 94.19 92 ASP A C 1
ATOM 664 O O . ASP A 1 92 ? 10.492 2.202 -15.673 1.00 94.19 92 ASP A O 1
ATOM 668 N N . TRP A 1 93 ? 10.262 0.156 -14.790 1.00 92.06 93 TRP A N 1
ATOM 669 C CA . TRP A 1 93 ? 11.646 -0.235 -15.000 1.00 92.06 93 TRP A CA 1
ATOM 670 C C . TRP A 1 93 ? 11.971 -0.493 -16.467 1.00 92.06 93 TRP A C 1
ATOM 672 O O . TRP A 1 93 ? 13.116 -0.326 -16.877 1.00 92.06 93 TRP A O 1
ATOM 682 N N . LYS A 1 94 ? 10.974 -0.872 -17.269 1.00 92.25 94 LYS A N 1
ATOM 683 C CA . LYS A 1 94 ? 11.161 -1.149 -18.693 1.00 92.25 94 LYS A CA 1
ATOM 684 C C . LYS A 1 94 ? 11.369 0.137 -19.485 1.00 92.25 94 LYS A C 1
ATOM 686 O O . LYS A 1 94 ? 12.180 0.147 -20.410 1.00 92.25 94 LYS A O 1
ATOM 691 N N . HIS A 1 95 ? 10.652 1.200 -19.132 1.00 92.00 95 HIS A N 1
ATOM 692 C CA . HIS A 1 95 ? 10.715 2.480 -19.839 1.00 92.00 95 HIS A CA 1
ATOM 693 C C . HIS A 1 95 ? 11.538 3.548 -19.103 1.00 92.00 95 HIS A C 1
ATOM 695 O O . HIS A 1 95 ? 11.825 4.596 -19.677 1.00 92.00 95 HIS A O 1
ATOM 701 N N . GLY A 1 96 ? 11.972 3.279 -17.868 1.00 90.56 96 GLY A N 1
ATOM 702 C CA . GLY A 1 96 ? 12.787 4.205 -17.081 1.00 90.56 96 GLY A CA 1
ATOM 703 C C . GLY A 1 96 ? 12.014 5.441 -16.616 1.00 90.56 96 GLY A C 1
ATOM 704 O O . GLY A 1 96 ? 12.600 6.514 -16.482 1.00 90.56 96 GLY A O 1
ATOM 705 N N . SER A 1 97 ? 10.708 5.299 -16.399 1.00 92.25 97 SER A N 1
ATOM 706 C CA . SER A 1 97 ? 9.808 6.358 -15.939 1.00 92.25 97 SER A CA 1
ATOM 707 C C . SER A 1 97 ? 9.199 6.007 -14.584 1.00 92.25 97 SER A C 1
ATOM 709 O O . SER A 1 97 ? 9.399 4.916 -14.047 1.00 92.25 97 SER A O 1
ATOM 711 N N . GLY A 1 98 ? 8.457 6.942 -14.004 1.00 93.69 98 GLY A N 1
ATOM 712 C CA . GLY A 1 98 ? 7.679 6.672 -12.810 1.00 93.69 98 GLY A CA 1
ATOM 713 C C . GLY A 1 98 ? 6.528 7.646 -12.675 1.00 93.69 98 GLY A C 1
ATOM 714 O O . GLY A 1 98 ? 6.634 8.795 -13.102 1.00 93.69 98 GLY A O 1
ATOM 715 N N . ASP A 1 99 ? 5.460 7.160 -12.063 1.00 95.75 99 ASP A N 1
ATOM 716 C CA . ASP A 1 99 ? 4.217 7.889 -11.875 1.00 95.75 99 ASP A CA 1
ATOM 717 C C . ASP A 1 99 ? 3.884 7.974 -10.387 1.00 95.75 99 ASP A C 1
ATOM 719 O O . ASP A 1 99 ? 4.142 7.050 -9.611 1.00 95.75 99 ASP A O 1
ATOM 723 N N . PHE A 1 100 ? 3.322 9.112 -9.988 1.00 97.50 100 PHE A N 1
ATOM 724 C CA . PHE A 1 100 ? 2.834 9.346 -8.635 1.00 97.50 100 PHE A CA 1
ATOM 725 C C . PHE A 1 100 ? 1.310 9.317 -8.620 1.00 97.50 100 PHE A C 1
ATOM 727 O O . PHE A 1 100 ? 0.657 9.881 -9.499 1.00 97.50 100 PHE A O 1
ATOM 734 N N . HIS A 1 101 ? 0.754 8.709 -7.579 1.00 98.12 101 HIS A N 1
ATOM 735 C CA . HIS A 1 101 ? -0.677 8.537 -7.413 1.00 98.12 101 HIS A CA 1
ATOM 736 C C . HIS A 1 101 ? -1.104 8.829 -5.974 1.00 98.12 101 HIS A C 1
ATOM 738 O O . HIS A 1 101 ? -0.357 8.605 -5.016 1.00 98.12 101 HIS A O 1
ATOM 744 N N . GLU A 1 102 ? -2.345 9.285 -5.822 1.00 98.56 102 GLU A N 1
ATOM 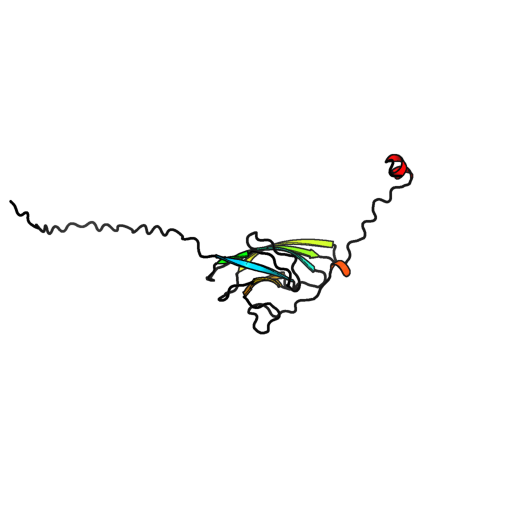745 C CA . GLU A 1 102 ? -3.003 9.416 -4.528 1.00 98.56 102 GLU A CA 1
ATOM 746 C C . GLU A 1 102 ? -4.502 9.122 -4.636 1.00 98.56 102 GLU A C 1
ATOM 748 O O . GLU A 1 102 ? -5.121 9.381 -5.670 1.00 98.56 102 GLU A O 1
ATOM 753 N N . ALA A 1 103 ? -5.085 8.566 -3.575 1.00 98.56 103 ALA A N 1
ATOM 754 C CA . ALA A 1 103 ? -6.515 8.290 -3.501 1.00 98.56 103 ALA A CA 1
ATOM 755 C C . ALA A 1 103 ? -6.992 8.123 -2.052 1.00 98.56 103 ALA A C 1
ATOM 757 O O . ALA A 1 103 ? -6.266 7.604 -1.205 1.00 98.56 103 ALA A O 1
ATOM 758 N N . ASP A 1 104 ? -8.252 8.476 -1.790 1.00 98.69 104 ASP A N 1
ATOM 759 C CA . ASP A 1 104 ? -8.946 8.068 -0.566 1.00 98.69 104 ASP A CA 1
ATOM 760 C C . ASP A 1 104 ? -9.564 6.682 -0.766 1.00 98.69 104 ASP A C 1
ATOM 762 O O . ASP A 1 104 ? -10.609 6.525 -1.408 1.00 98.69 104 ASP A O 1
ATOM 766 N N . VAL A 1 105 ? -8.912 5.674 -0.199 1.00 98.75 105 VAL A N 1
ATOM 767 C CA . VAL A 1 105 ? -9.254 4.264 -0.376 1.00 98.75 105 VAL A CA 1
ATOM 768 C C . VAL A 1 105 ? -10.147 3.805 0.780 1.00 98.75 105 VAL A C 1
ATOM 770 O O . VAL A 1 105 ? -9.788 4.017 1.943 1.00 98.75 105 VAL A O 1
ATOM 773 N N . PRO A 1 106 ? -11.313 3.189 0.513 1.00 98.62 106 PRO A N 1
ATOM 774 C CA . PRO A 1 106 ? -12.104 2.535 1.548 1.00 98.62 106 PRO A CA 1
ATOM 775 C C . PRO A 1 106 ? -11.286 1.473 2.280 1.00 98.62 106 PRO A C 1
ATOM 777 O O . PRO A 1 106 ? -10.589 0.676 1.655 1.00 98.62 106 PRO A O 1
ATOM 780 N N . VAL A 1 107 ? -11.384 1.461 3.606 1.00 98.62 107 VAL A N 1
ATOM 781 C CA . VAL A 1 107 ? -10.813 0.380 4.409 1.00 98.62 107 VAL A CA 1
ATOM 782 C C . VAL A 1 107 ? -11.852 -0.727 4.495 1.00 98.62 107 VAL A C 1
ATOM 784 O O . VAL A 1 107 ? -12.986 -0.469 4.912 1.00 98.62 107 VAL A O 1
ATOM 787 N N . ASP A 1 108 ? -11.478 -1.945 4.104 1.00 98.38 108 ASP A N 1
ATOM 788 C CA . ASP A 1 108 ? -12.365 -3.102 4.202 1.00 98.38 108 ASP A CA 1
ATOM 789 C C . ASP A 1 108 ? -12.844 -3.301 5.642 1.00 98.38 108 ASP A C 1
ATOM 791 O O . ASP A 1 108 ? -12.139 -2.987 6.604 1.00 98.38 108 ASP A O 1
ATOM 795 N N . GLN A 1 109 ? -14.053 -3.839 5.799 1.00 98.06 109 GLN A N 1
ATOM 796 C CA . GLN A 1 109 ? -14.590 -4.123 7.122 1.00 98.06 109 GLN A CA 1
ATOM 797 C C . GLN A 1 109 ? -13.690 -5.108 7.875 1.00 98.06 109 GLN A C 1
ATOM 799 O O . GLN A 1 109 ? -13.405 -6.199 7.387 1.00 98.06 109 GLN A O 1
ATOM 804 N N . TYR A 1 110 ? -13.296 -4.739 9.095 1.00 97.31 110 TYR A N 1
ATOM 805 C CA . TYR A 1 110 ? -12.487 -5.582 9.970 1.00 97.31 110 TYR A CA 1
ATOM 806 C C . TYR A 1 110 ? -13.133 -5.755 11.342 1.00 97.31 110 TYR A C 1
ATOM 808 O O . TYR A 1 110 ? -13.742 -4.843 11.903 1.00 97.31 110 TYR A O 1
ATOM 816 N N . SER A 1 111 ? -12.973 -6.955 11.894 1.00 93.62 111 SER A N 1
ATOM 817 C CA . SER A 1 111 ? -13.334 -7.293 13.274 1.00 93.62 111 SER A CA 1
ATOM 818 C C . SER A 1 111 ? -12.130 -7.726 14.112 1.00 93.62 111 SER A C 1
ATOM 820 O O . SER A 1 111 ? -12.250 -7.837 15.330 1.00 93.62 111 SER A O 1
ATOM 822 N N . ARG A 1 112 ? -10.981 -7.985 13.475 1.00 94.62 112 ARG A N 1
ATOM 823 C CA . ARG A 1 112 ? -9.718 -8.342 14.128 1.00 94.62 112 ARG A CA 1
ATOM 824 C C . ARG A 1 112 ? -8.641 -7.352 13.701 1.00 94.62 112 ARG A C 1
ATOM 826 O O . ARG A 1 112 ? -8.484 -7.080 12.514 1.00 94.62 112 ARG A O 1
ATOM 833 N N . LEU A 1 113 ? -7.942 -6.801 14.686 1.00 96.00 113 LEU A N 1
ATOM 834 C CA . LEU A 1 113 ? -6.834 -5.868 14.495 1.00 96.00 113 LEU A CA 1
ATOM 835 C C . LEU A 1 113 ? -5.528 -6.639 14.267 1.00 96.00 113 LEU A C 1
ATOM 837 O O . LEU A 1 113 ? -5.412 -7.795 14.666 1.00 96.00 113 LEU A O 1
ATOM 841 N N . GLY A 1 114 ? -4.547 -5.993 13.641 1.00 94.69 114 GLY A N 1
ATOM 842 C CA . GLY A 1 114 ? -3.253 -6.601 13.338 1.00 94.69 114 GLY A CA 1
ATOM 843 C C . GLY A 1 114 ? -2.494 -5.798 12.288 1.00 94.69 114 GLY A C 1
ATOM 844 O O . GLY A 1 114 ? -2.086 -4.663 12.529 1.00 94.69 114 GLY A O 1
ATOM 845 N N . HIS A 1 115 ? -2.343 -6.370 11.101 1.00 96.06 115 HIS A N 1
ATOM 846 C CA . HIS A 1 115 ? -1.676 -5.729 9.977 1.00 96.06 115 HIS A CA 1
ATOM 847 C C . HIS A 1 115 ? -2.664 -4.959 9.106 1.00 96.06 115 HIS A C 1
ATOM 849 O O . HIS A 1 115 ? -3.753 -5.445 8.815 1.00 96.06 115 HIS A O 1
ATOM 855 N N . MET A 1 11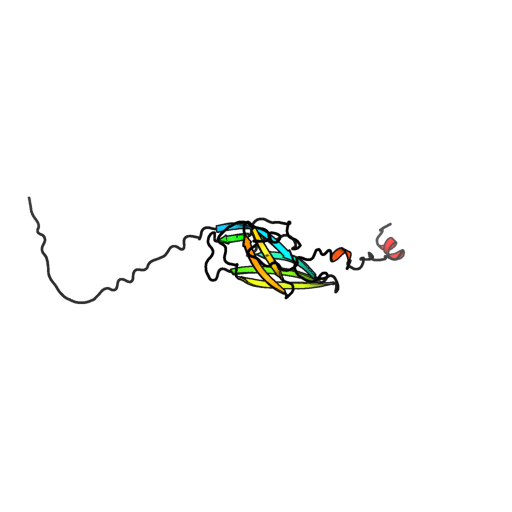6 ? -2.247 -3.789 8.632 1.00 97.94 116 MET A N 1
ATOM 856 C CA . MET A 1 116 ? -2.803 -3.125 7.465 1.00 97.94 116 MET A CA 1
ATOM 857 C C . MET A 1 116 ? -2.025 -3.570 6.221 1.00 97.94 116 MET A C 1
ATOM 859 O O . MET A 1 116 ? -0.893 -3.143 5.975 1.00 97.94 116 MET A O 1
ATOM 863 N N . TRP A 1 117 ? -2.666 -4.405 5.415 1.00 97.88 117 TRP A N 1
ATOM 864 C CA . TRP A 1 117 ? -2.189 -4.828 4.108 1.00 97.88 117 TRP A CA 1
ATOM 865 C C . TRP A 1 117 ? -2.729 -3.881 3.038 1.00 97.88 117 TRP A C 1
ATOM 867 O O . TRP A 1 117 ? -3.943 -3.768 2.855 1.00 97.88 117 TRP A O 1
ATOM 877 N N . VAL A 1 118 ? -1.833 -3.200 2.329 1.00 98.38 118 VAL A N 1
ATOM 878 C CA . VAL A 1 118 ? -2.182 -2.325 1.206 1.00 98.38 118 VAL A CA 1
ATOM 879 C C . VAL A 1 118 ? -1.849 -3.052 -0.085 1.00 98.38 118 VAL A C 1
ATOM 881 O O . VAL A 1 118 ? -0.680 -3.228 -0.418 1.00 98.38 118 VAL A O 1
ATOM 884 N N . HIS A 1 119 ? -2.873 -3.498 -0.797 1.00 98.44 119 HIS A N 1
ATOM 885 C CA . HIS A 1 119 ? -2.732 -4.189 -2.069 1.00 98.44 119 HIS A CA 1
ATOM 886 C C . HIS A 1 119 ? -2.773 -3.185 -3.213 1.00 98.44 119 HIS A C 1
ATOM 888 O O . HIS A 1 119 ? -3.776 -2.499 -3.389 1.00 98.44 119 HIS A O 1
ATOM 894 N N . PHE A 1 120 ? -1.703 -3.140 -4.002 1.00 98.00 120 PHE A N 1
ATOM 895 C CA . PHE A 1 120 ? -1.641 -2.446 -5.285 1.00 98.00 120 PHE A CA 1
ATOM 896 C C . PHE A 1 120 ? -1.925 -3.474 -6.380 1.00 98.00 120 PHE A C 1
ATOM 898 O O . PHE A 1 120 ? -1.076 -4.320 -6.671 1.00 98.00 120 PHE A O 1
ATOM 905 N N . LEU A 1 121 ? -3.151 -3.464 -6.902 1.00 97.19 121 LEU A N 1
ATOM 906 C CA . LEU A 1 121 ? -3.703 -4.504 -7.767 1.00 97.19 121 LEU A CA 1
ATOM 907 C C . LEU A 1 121 ? -3.266 -4.334 -9.227 1.00 97.19 121 LEU A C 1
ATOM 909 O O . LEU A 1 121 ? -2.900 -3.245 -9.662 1.00 97.19 121 LEU A O 1
ATOM 913 N N . ALA A 1 122 ? -3.304 -5.427 -9.995 1.00 94.62 122 ALA A N 1
ATOM 914 C CA . ALA A 1 122 ? -2.810 -5.465 -11.375 1.00 94.62 122 ALA A CA 1
ATOM 915 C C . ALA A 1 122 ? -3.546 -4.510 -12.335 1.00 94.62 122 ALA A C 1
ATOM 917 O O . ALA A 1 122 ? -2.983 -4.109 -13.351 1.00 94.62 122 ALA A O 1
ATOM 918 N N . ASP A 1 123 ? -4.786 -4.139 -12.014 1.00 93.44 123 ASP A N 1
ATOM 919 C CA . ASP A 1 123 ? -5.594 -3.167 -12.757 1.00 93.44 123 ASP A CA 1
ATOM 920 C C . ASP A 1 123 ? -5.334 -1.705 -12.341 1.00 93.44 123 ASP A C 1
ATOM 922 O O . ASP A 1 123 ? -5.973 -0.788 -12.855 1.00 93.44 123 ASP A O 1
ATOM 926 N N . GLY A 1 124 ? -4.394 -1.480 -11.419 1.00 90.56 124 GLY A N 1
ATOM 927 C CA . GLY A 1 124 ? -4.042 -0.170 -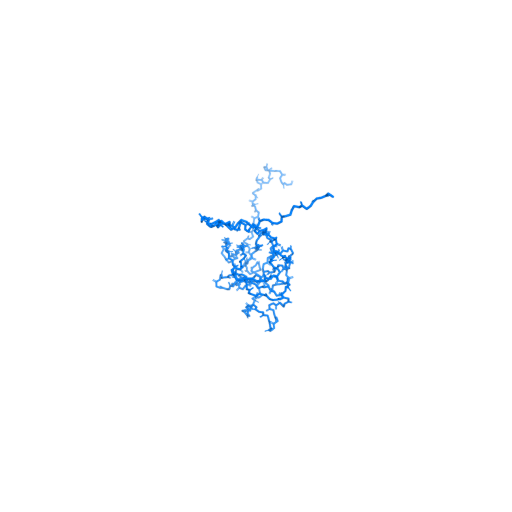10.878 1.00 90.56 124 GLY A CA 1
ATOM 928 C C . GLY A 1 124 ? -4.892 0.276 -9.687 1.00 90.56 124 GLY A C 1
ATOM 929 O O . GLY A 1 124 ? -4.635 1.348 -9.138 1.00 90.56 124 GLY A O 1
ATOM 930 N N . SER A 1 125 ? -5.881 -0.515 -9.261 1.00 96.00 125 SER A N 1
ATOM 931 C CA . SER A 1 125 ? -6.673 -0.206 -8.070 1.00 96.00 125 SER A CA 1
ATOM 932 C C . SER A 1 125 ? -5.908 -0.507 -6.773 1.00 96.00 125 SER A C 1
ATOM 934 O O . SER A 1 125 ? -4.935 -1.264 -6.747 1.00 96.00 125 SER A O 1
ATOM 936 N N . VAL A 1 126 ? -6.340 0.116 -5.673 1.00 98.44 126 VAL A N 1
ATOM 937 C CA . VAL A 1 126 ? -5.751 -0.073 -4.340 1.00 98.44 126 VAL A CA 1
ATOM 938 C C . VAL A 1 126 ? -6.817 -0.592 -3.386 1.00 98.44 126 VAL A C 1
ATOM 940 O O . VAL A 1 126 ? -7.926 -0.060 -3.349 1.00 98.44 126 VAL A O 1
ATOM 943 N N . ARG A 1 127 ? -6.477 -1.608 -2.589 1.00 98.50 127 ARG A N 1
ATOM 944 C CA . ARG A 1 127 ? -7.360 -2.194 -1.571 1.00 98.50 127 ARG A CA 1
ATOM 945 C C . ARG A 1 127 ? -6.653 -2.251 -0.222 1.00 98.50 127 ARG A C 1
ATOM 947 O O . ARG A 1 127 ? -5.500 -2.670 -0.150 1.00 98.50 127 ARG A O 1
ATOM 954 N N . ILE A 1 128 ? -7.340 -1.843 0.845 1.00 98.62 128 ILE A N 1
ATOM 955 C CA . ILE A 1 128 ? -6.801 -1.855 2.210 1.00 98.62 128 ILE A CA 1
ATOM 956 C C . ILE A 1 128 ? -7.524 -2.917 3.027 1.00 98.62 128 ILE A C 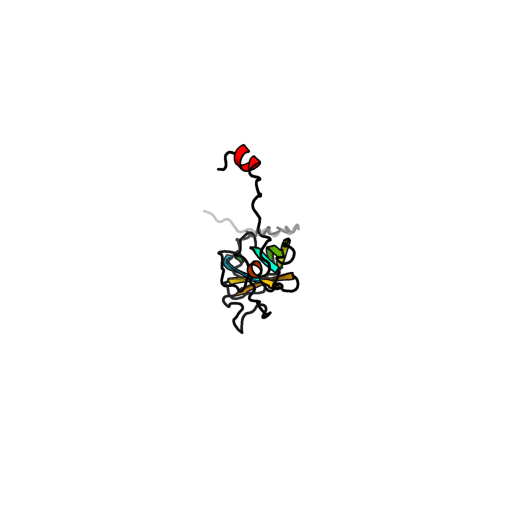1
ATOM 958 O O . ILE A 1 128 ? -8.738 -2.846 3.205 1.00 98.62 128 ILE A O 1
ATOM 962 N N . VAL A 1 129 ? -6.758 -3.855 3.576 1.00 98.31 129 VAL A N 1
ATOM 963 C CA . VAL A 1 129 ? -7.262 -4.960 4.393 1.00 98.31 129 VAL A CA 1
ATOM 964 C C . VAL A 1 129 ? -6.603 -4.902 5.761 1.00 98.31 129 VAL A C 1
ATOM 966 O O . VAL A 1 129 ? -5.378 -4.901 5.860 1.00 98.31 129 VAL A O 1
ATOM 969 N N . VAL A 1 130 ? -7.406 -4.891 6.824 1.00 98.12 130 VAL A N 1
ATOM 970 C CA . VAL A 1 130 ? -6.905 -4.997 8.199 1.00 98.12 130 VAL A CA 1
ATOM 971 C C . VAL A 1 130 ? -7.156 -6.413 8.706 1.00 98.12 130 VAL A C 1
ATOM 973 O O . VAL A 1 130 ? -8.299 -6.866 8.739 1.00 98.12 130 VAL A O 1
ATOM 976 N N . SER A 1 131 ? -6.091 -7.136 9.054 1.00 96.75 131 SER A N 1
ATOM 977 C CA . SER A 1 131 ? -6.187 -8.526 9.502 1.00 96.75 131 SER A CA 1
ATOM 978 C C . SER A 1 131 ? -4.965 -8.969 10.307 1.00 96.75 131 SER A C 1
ATOM 980 O O . SER A 1 131 ? -3.836 -8.563 10.040 1.00 96.75 131 SER A O 1
ATOM 982 N N . ASP A 1 132 ? -5.189 -9.858 11.266 1.00 96.25 132 ASP A N 1
ATOM 983 C CA . ASP A 1 132 ? -4.174 -10.670 11.948 1.00 96.25 132 ASP A CA 1
ATOM 984 C C . ASP A 1 132 ? -3.693 -11.868 11.105 1.00 96.25 132 ASP A C 1
ATOM 986 O O . ASP A 1 132 ? -2.744 -12.555 11.478 1.00 96.25 132 ASP A O 1
ATOM 990 N N . ILE A 1 133 ? -4.330 -12.109 9.957 1.00 95.75 133 ILE A N 1
ATOM 991 C CA . ILE A 1 133 ? -3.968 -13.141 8.990 1.00 95.75 133 ILE A CA 1
ATOM 992 C C . ILE A 1 133 ? -3.296 -12.484 7.780 1.00 95.75 133 ILE A C 1
ATOM 994 O O . ILE A 1 133 ? -3.694 -11.409 7.332 1.00 95.75 133 ILE A O 1
ATOM 998 N N . GLY A 1 134 ? -2.249 -13.125 7.257 1.00 94.94 134 GLY A N 1
ATOM 999 C CA . GLY A 1 134 ? -1.492 -12.634 6.105 1.00 94.94 134 GLY A CA 1
ATOM 1000 C C . GLY A 1 134 ? -2.003 -13.151 4.752 1.00 94.94 134 GLY A C 1
ATOM 1001 O O . GLY A 1 134 ? -2.672 -14.183 4.702 1.00 94.94 134 GLY A O 1
ATOM 1002 N N . PRO A 1 135 ? -1.604 -12.511 3.637 1.00 95.56 135 PRO A N 1
ATOM 1003 C CA . PRO A 1 135 ? -2.159 -12.746 2.296 1.00 95.56 135 PRO A CA 1
ATOM 1004 C C . PRO A 1 135 ? -1.883 -14.126 1.677 1.00 95.56 135 PRO A C 1
ATOM 1006 O O . PRO A 1 135 ? -2.396 -14.440 0.609 1.00 95.56 135 PRO A O 1
ATOM 1009 N N . TYR A 1 136 ? -1.079 -14.966 2.333 1.00 94.75 136 TYR A N 1
ATOM 1010 C CA . TYR A 1 136 ? -0.818 -16.348 1.908 1.00 94.75 136 TYR A CA 1
ATOM 1011 C C . TYR A 1 136 ? -1.718 -17.379 2.581 1.00 94.75 136 TYR A C 1
ATOM 1013 O O . TYR A 1 136 ? -1.682 -18.550 2.203 1.00 94.75 136 TYR A O 1
ATOM 1021 N N . ALA A 1 137 ? -2.465 -16.982 3.608 1.00 95.44 137 ALA A N 1
ATOM 1022 C CA . ALA A 1 137 ? -3.337 -17.898 4.317 1.00 95.44 137 ALA A CA 1
ATOM 1023 C C . ALA A 1 137 ? -4.612 -18.173 3.499 1.00 95.44 137 ALA A C 1
ATOM 1025 O O . ALA A 1 137 ? -5.138 -17.251 2.872 1.00 95.44 137 ALA A O 1
ATOM 1026 N N . PRO A 1 138 ? -5.146 -19.409 3.520 1.00 95.44 138 PRO A N 1
ATOM 1027 C CA . PRO A 1 138 ? -6.380 -19.746 2.808 1.00 95.44 138 PRO A CA 1
ATOM 1028 C C . PRO A 1 138 ? -7.616 -18.949 3.247 1.00 95.44 138 PRO A C 1
ATOM 1030 O O . PRO A 1 138 ? -8.543 -18.802 2.462 1.00 95.44 138 PRO A O 1
ATOM 1033 N N . ASP A 1 139 ? -7.646 -18.466 4.488 1.00 95.44 139 ASP A N 1
ATOM 1034 C CA . ASP A 1 139 ? -8.757 -17.735 5.109 1.00 95.44 139 ASP A CA 1
ATOM 1035 C C . ASP A 1 139 ? -8.496 -16.223 5.231 1.00 95.44 139 ASP A C 1
ATOM 1037 O O . ASP A 1 139 ? -9.169 -15.518 5.986 1.00 95.44 139 ASP A O 1
ATOM 1041 N N . TYR A 1 140 ? -7.514 -15.712 4.488 1.00 96.19 140 TYR A N 1
ATOM 1042 C CA . TYR A 1 140 ? -7.239 -14.285 4.413 1.00 96.19 140 TYR A CA 1
ATOM 1043 C C . TYR A 1 140 ? -8.449 -13.512 3.842 1.00 96.19 140 TYR A C 1
ATOM 1045 O O . TYR A 1 140 ? -8.944 -13.869 2.777 1.00 96.19 140 TYR A O 1
ATOM 1053 N N . PRO A 1 141 ? -8.927 -12.427 4.487 1.00 96.00 141 PRO A N 1
ATOM 1054 C CA . PRO A 1 141 ? -10.114 -11.694 4.018 1.00 96.00 141 PRO A CA 1
ATOM 1055 C C . PRO A 1 141 ? -9.868 -10.808 2.781 1.00 96.00 141 PRO A C 1
ATOM 1057 O O . PRO A 1 141 ? -10.809 -10.247 2.207 1.00 96.00 141 PRO A O 1
ATOM 1060 N N . GLY A 1 142 ? -8.606 -10.623 2.392 1.00 95.81 142 GLY A N 1
ATOM 1061 C CA . GLY A 1 142 ? -8.221 -9.800 1.253 1.00 95.81 142 GLY A CA 1
ATOM 1062 C C . GLY A 1 142 ? -8.244 -10.543 -0.087 1.00 95.81 142 GLY A C 1
ATOM 1063 O O . GLY A 1 142 ? -8.879 -11.587 -0.225 1.00 95.81 142 GLY A O 1
ATOM 1064 N N . PRO A 1 143 ? -7.609 -9.980 -1.125 1.00 95.00 143 PRO A N 1
ATOM 1065 C CA . PRO A 1 143 ? -7.544 -10.617 -2.434 1.00 95.00 143 PRO A CA 1
ATOM 1066 C C . PRO A 1 143 ? -6.641 -11.859 -2.403 1.00 95.00 143 PRO A C 1
ATOM 1068 O O . PRO A 1 143 ? -5.603 -11.871 -1.743 1.00 95.00 143 PRO A O 1
ATOM 1071 N N . HIS A 1 144 ? -7.019 -12.875 -3.181 1.00 94.00 144 HIS A N 1
ATOM 1072 C CA . HIS A 1 144 ? -6.208 -14.073 -3.445 1.00 94.00 144 HIS A CA 1
ATOM 1073 C C . HIS A 1 144 ? -5.519 -14.023 -4.815 1.00 94.00 144 HIS A C 1
ATOM 1075 O O . HIS A 1 144 ? -5.055 -15.048 -5.322 1.00 94.00 144 HIS A O 1
ATOM 1081 N N . ASP A 1 145 ? -5.464 -12.839 -5.427 1.00 90.06 145 ASP A N 1
ATOM 1082 C CA . ASP A 1 145 ? -4.754 -12.635 -6.682 1.00 90.06 145 ASP A CA 1
ATOM 1083 C C . ASP A 1 145 ? -3.286 -13.065 -6.540 1.00 90.06 145 ASP A C 1
ATOM 1085 O O . ASP A 1 145 ? -2.676 -12.856 -5.483 1.00 90.06 145 ASP A O 1
ATOM 1089 N N . PRO A 1 146 ? -2.678 -13.644 -7.591 1.00 87.69 146 PRO A N 1
ATOM 1090 C CA . PRO A 1 146 ? -1.272 -14.008 -7.556 1.00 87.69 146 PRO A CA 1
ATOM 1091 C C . PRO A 1 146 ? -0.401 -12.815 -7.151 1.00 87.69 146 PRO A C 1
ATOM 1093 O O . PRO A 1 146 ? -0.550 -11.713 -7.680 1.00 87.69 146 PRO A O 1
ATOM 1096 N N . ILE A 1 147 ? 0.529 -13.048 -6.225 1.00 91.06 147 ILE A N 1
ATOM 1097 C CA . ILE A 1 147 ? 1.533 -12.058 -5.826 1.00 91.06 147 ILE A CA 1
ATOM 1098 C C . ILE A 1 147 ? 2.838 -12.423 -6.543 1.00 91.06 147 ILE A C 1
ATOM 1100 O O . ILE A 1 147 ? 3.530 -13.357 -6.108 1.00 91.06 147 ILE A O 1
ATOM 1104 N N . PRO A 1 148 ? 3.165 -11.766 -7.671 1.00 85.12 148 PRO A N 1
ATOM 1105 C CA . PRO A 1 148 ? 4.312 -12.138 -8.481 1.00 85.12 148 PRO A CA 1
ATOM 1106 C C . PRO A 1 148 ? 5.615 -11.915 -7.711 1.00 85.12 148 PRO A C 1
ATOM 1108 O O . PRO A 1 148 ? 5.847 -10.868 -7.105 1.00 85.12 148 PRO A O 1
ATOM 1111 N N . GLN A 1 149 ? 6.518 -12.894 -7.770 1.00 84.50 149 GLN A N 1
ATOM 1112 C CA . GLN A 1 149 ? 7.889 -12.692 -7.315 1.00 84.50 149 GLN A CA 1
ATOM 1113 C C . GLN A 1 149 ? 8.670 -11.989 -8.425 1.00 84.50 149 GLN A C 1
ATOM 1115 O O . GLN A 1 149 ? 9.135 -12.629 -9.367 1.00 84.50 149 GLN A O 1
ATOM 1120 N N . LYS A 1 150 ? 8.817 -10.669 -8.306 1.00 86.31 150 LYS A N 1
ATOM 1121 C CA . LYS A 1 150 ? 9.519 -9.842 -9.292 1.00 86.31 150 LYS A CA 1
ATOM 1122 C C . LYS A 1 150 ? 10.762 -9.174 -8.716 1.00 86.31 150 LYS A C 1
ATOM 1124 O O . LYS A 1 150 ? 10.809 -8.794 -7.548 1.00 86.31 150 LYS A O 1
ATOM 1129 N N . TYR A 1 151 ? 11.765 -9.025 -9.579 1.00 84.31 151 TYR A N 1
ATOM 1130 C CA . TYR A 1 151 ? 12.995 -8.272 -9.322 1.00 84.31 151 TYR A CA 1
ATOM 1131 C C . TYR A 1 151 ? 13.293 -7.366 -10.525 1.00 84.31 151 TYR A C 1
ATOM 1133 O O . TYR A 1 151 ? 14.264 -7.621 -11.247 1.00 84.31 151 TYR A O 1
ATOM 1141 N N . PRO A 1 152 ? 12.457 -6.339 -10.777 1.00 83.81 152 PRO A N 1
ATOM 1142 C CA . PRO A 1 152 ? 12.558 -5.514 -11.978 1.00 83.81 152 PRO A CA 1
ATOM 1143 C C . PRO A 1 152 ? 13.966 -4.943 -12.194 1.00 83.81 152 PRO A C 1
ATOM 1145 O O . PRO A 1 152 ? 14.490 -5.004 -13.297 1.00 83.81 152 PRO A O 1
ATOM 1148 N N . TRP A 1 153 ? 14.649 -4.522 -11.125 1.00 80.25 153 TRP A N 1
ATOM 1149 C CA . TRP A 1 153 ? 16.018 -3.984 -11.161 1.00 80.25 153 TRP A CA 1
ATOM 1150 C C . TRP A 1 153 ? 17.090 -4.954 -11.671 1.00 80.25 153 TRP A C 1
ATOM 1152 O O . TRP A 1 153 ? 18.173 -4.522 -12.059 1.00 80.25 153 TRP A O 1
ATOM 1162 N N . LYS A 1 154 ? 16.826 -6.266 -11.642 1.00 85.62 154 LYS A N 1
ATOM 1163 C CA . LYS A 1 154 ? 17.721 -7.272 -12.231 1.00 85.62 154 LYS A CA 1
ATOM 1164 C C . LYS A 1 154 ? 17.450 -7.475 -13.718 1.00 85.62 154 LYS A C 1
ATOM 1166 O O . LYS A 1 154 ? 18.371 -7.811 -14.451 1.00 85.62 154 LYS A O 1
ATOM 1171 N N . GLN A 1 155 ? 16.196 -7.328 -14.135 1.00 86.75 155 GLN A N 1
ATOM 1172 C CA . GLN A 1 155 ? 15.759 -7.586 -15.509 1.00 86.75 155 GLN A CA 1
ATOM 1173 C C . GLN A 1 155 ? 15.909 -6.354 -16.400 1.00 86.75 155 GLN A C 1
ATOM 1175 O O . GLN A 1 155 ? 16.295 -6.466 -17.559 1.00 86.75 155 GLN A O 1
ATOM 1180 N N . TYR A 1 156 ? 15.662 -5.183 -15.827 1.00 86.31 156 TYR A N 1
ATOM 1181 C CA . TYR A 1 156 ? 15.731 -3.890 -16.480 1.00 86.31 156 TYR A CA 1
ATOM 1182 C C . TYR A 1 156 ? 16.687 -2.996 -15.680 1.00 86.31 156 TYR A C 1
ATOM 1184 O O . TYR A 1 156 ? 16.259 -2.075 -14.978 1.00 86.31 156 TYR A O 1
ATOM 1192 N N . PRO A 1 157 ? 17.995 -3.311 -15.678 1.00 76.38 157 PRO A N 1
ATOM 1193 C CA . PRO A 1 157 ? 18.957 -2.477 -14.983 1.00 76.38 157 PRO A CA 1
ATOM 1194 C C . PRO A 1 157 ? 18.952 -1.079 -15.616 1.00 76.38 157 PRO A C 1
ATOM 1196 O O . PRO A 1 157 ? 18.893 -0.968 -16.845 1.00 76.38 157 PRO A O 1
ATOM 1199 N N . PRO A 1 158 ? 19.045 -0.006 -14.810 1.00 67.56 158 PRO A N 1
ATOM 1200 C CA . PRO A 1 158 ? 19.230 1.324 -15.365 1.00 67.56 158 PRO A CA 1
ATOM 1201 C C . PRO A 1 158 ? 20.480 1.317 -16.257 1.00 67.56 158 PRO A C 1
ATOM 1203 O O . PRO A 1 158 ? 21.447 0.610 -15.936 1.00 67.56 158 PRO A O 1
ATOM 1206 N N . PRO A 1 159 ? 20.497 2.082 -17.365 1.00 65.44 159 PRO A N 1
ATOM 1207 C CA . PRO A 1 159 ? 21.690 2.192 -18.189 1.00 65.44 159 PRO A CA 1
ATOM 1208 C C . PRO A 1 159 ? 22.864 2.565 -17.286 1.00 65.44 159 PRO A C 1
ATOM 1210 O O . PRO A 1 159 ? 22.745 3.447 -16.428 1.00 65.44 159 PRO A O 1
ATOM 1213 N N . THR A 1 160 ? 23.989 1.861 -17.434 1.00 63.09 160 THR A N 1
ATOM 1214 C CA . THR A 1 160 ? 25.184 2.190 -16.666 1.00 63.09 160 THR A CA 1
ATOM 1215 C C . THR A 1 160 ? 25.502 3.652 -16.941 1.00 63.09 160 THR A C 1
ATOM 1217 O O . THR A 1 160 ? 25.741 4.046 -18.085 1.00 63.09 160 THR A O 1
ATOM 1220 N N . ARG A 1 161 ? 25.474 4.487 -15.894 1.00 54.41 161 ARG A N 1
ATOM 1221 C CA . ARG A 1 161 ? 26.093 5.805 -15.969 1.00 54.41 161 ARG A CA 1
ATOM 1222 C C . ARG A 1 161 ? 27.567 5.533 -16.229 1.00 54.41 161 ARG A C 1
ATOM 1224 O O . ARG A 1 161 ? 28.320 5.282 -15.292 1.00 54.41 161 ARG A O 1
ATOM 1231 N N . LYS A 1 162 ? 27.984 5.535 -17.498 1.00 58.53 162 LYS A N 1
ATOM 1232 C CA . LYS A 1 162 ? 29.377 5.827 -17.806 1.00 58.53 162 LYS A CA 1
ATOM 1233 C C . LYS A 1 162 ? 29.605 7.180 -17.150 1.00 58.53 162 LYS A C 1
ATOM 1235 O O . LYS A 1 162 ? 28.920 8.145 -17.491 1.00 58.53 162 LYS A O 1
ATOM 1240 N N . GLY A 1 163 ? 30.466 7.215 -16.132 1.00 62.19 163 GLY A N 1
ATOM 1241 C CA . GLY A 1 163 ? 30.962 8.487 -15.626 1.00 62.19 163 GLY A CA 1
ATOM 1242 C C . GLY A 1 163 ? 31.454 9.318 -16.814 1.00 62.19 163 GLY A C 1
ATOM 1243 O O . GLY A 1 163 ? 31.763 8.731 -17.859 1.00 62.19 163 GLY A O 1
ATOM 1244 N N . PRO A 1 164 ? 31.477 10.654 -16.705 1.00 61.06 164 PRO A N 1
ATOM 1245 C CA . PRO A 1 164 ? 32.061 11.479 -17.753 1.00 61.06 164 PRO A CA 1
ATOM 1246 C C . PRO A 1 164 ? 33.402 10.869 -18.171 1.00 61.06 164 PRO A C 1
ATOM 1248 O O . PRO A 1 164 ? 34.291 10.661 -17.345 1.00 61.06 164 PRO A O 1
ATOM 1251 N N . THR A 1 165 ? 33.501 10.474 -19.439 1.00 67.25 165 THR A N 1
ATOM 1252 C CA . THR A 1 165 ? 34.778 10.102 -20.034 1.00 67.25 165 THR A CA 1
ATOM 1253 C C . THR A 1 165 ? 35.519 11.407 -20.233 1.00 67.25 165 THR A C 1
ATOM 1255 O O . THR A 1 165 ? 35.345 12.050 -21.264 1.00 67.25 165 THR A O 1
ATOM 1258 N N . PHE A 1 166 ? 36.252 11.829 -19.206 1.00 74.31 166 PHE A N 1
ATOM 1259 C CA . PHE A 1 166 ? 37.152 12.964 -19.315 1.00 74.31 166 PHE A CA 1
ATOM 1260 C C . PHE A 1 166 ? 38.256 12.591 -20.295 1.00 74.31 166 PHE A C 1
ATOM 1262 O O . PHE A 1 166 ? 38.852 11.515 -20.189 1.00 74.31 166 PHE A O 1
ATOM 1269 N N . SER A 1 167 ? 38.505 13.452 -21.270 1.00 77.75 167 SER A N 1
ATOM 1270 C CA . SER A 1 167 ? 39.696 13.327 -22.097 1.00 77.75 167 SER A CA 1
ATOM 1271 C C . SER A 1 167 ? 40.949 13.619 -21.258 1.00 77.75 167 SER A C 1
ATOM 1273 O O . SER A 1 167 ? 40.870 14.208 -20.177 1.00 77.75 167 SER A O 1
ATOM 1275 N N . GLU A 1 168 ? 42.122 13.172 -21.714 1.00 77.19 168 GLU A N 1
ATOM 1276 C CA . GLU A 1 168 ? 43.383 13.363 -20.974 1.00 77.19 168 GLU A CA 1
ATOM 1277 C C . GLU A 1 168 ? 43.655 14.847 -20.664 1.00 77.19 168 GLU A C 1
ATOM 1279 O O . GLU A 1 168 ? 44.144 15.173 -19.584 1.00 77.19 168 GLU A O 1
ATOM 1284 N N . ASP A 1 169 ? 43.256 15.752 -21.561 1.00 78.19 169 ASP A N 1
ATOM 1285 C CA . ASP A 1 169 ? 43.335 17.202 -21.369 1.00 78.19 169 ASP A CA 1
ATOM 1286 C C . ASP A 1 169 ? 42.370 17.721 -20.290 1.00 78.19 169 ASP A C 1
ATOM 1288 O O . ASP A 1 169 ? 42.707 18.658 -19.567 1.00 78.19 169 ASP A O 1
ATOM 1292 N N . GLU A 1 170 ? 41.198 17.104 -20.112 1.00 77.19 170 GLU A N 1
ATOM 1293 C CA . GLU A 1 170 ? 40.287 17.443 -19.014 1.00 77.19 170 GLU A CA 1
ATOM 1294 C C . GLU A 1 170 ? 40.802 16.924 -17.665 1.00 77.19 170 GLU A C 1
ATOM 1296 O O . GLU A 1 170 ? 40.711 17.631 -16.659 1.00 77.19 170 GLU A O 1
ATOM 1301 N N . LEU A 1 171 ? 41.398 15.729 -17.631 1.00 77.88 171 LEU A N 1
ATOM 1302 C CA . LEU A 1 171 ? 42.022 15.181 -16.421 1.00 77.88 171 LEU A CA 1
ATOM 1303 C C . LEU A 1 171 ? 43.208 16.034 -15.955 1.00 77.88 171 LEU A C 1
ATOM 1305 O O . LEU A 1 171 ? 43.360 16.269 -14.753 1.00 77.88 171 LEU A O 1
ATOM 1309 N N . GLU A 1 172 ? 44.008 16.537 -16.897 1.00 78.25 172 GLU A N 1
ATOM 1310 C CA . GLU A 1 172 ? 45.110 17.462 -16.626 1.00 78.25 172 GLU A CA 1
ATOM 1311 C C . GLU A 1 172 ? 44.594 18.836 -16.171 1.00 78.25 172 GLU A C 1
ATOM 1313 O O . GLU A 1 172 ? 45.058 19.373 -15.165 1.00 78.25 172 GLU A O 1
ATOM 1318 N N . LYS A 1 173 ? 43.557 19.371 -16.828 1.00 81.00 173 LYS A N 1
ATOM 1319 C CA . LYS A 1 173 ? 42.926 20.654 -16.473 1.00 81.00 173 LYS A CA 1
ATOM 1320 C C . LYS A 1 173 ? 42.359 20.683 -15.052 1.00 81.00 173 LYS A C 1
ATOM 1322 O O . LYS A 1 173 ? 42.406 21.726 -14.400 1.00 81.00 173 LYS A O 1
ATOM 1327 N N . TYR A 1 174 ? 41.792 19.572 -14.587 1.00 79.06 174 TYR A N 1
ATOM 1328 C CA . TYR A 1 174 ? 41.192 19.471 -13.253 1.00 79.06 174 TYR A CA 1
ATOM 1329 C C . TYR A 1 174 ? 42.109 18.823 -12.210 1.00 79.06 174 TYR A C 1
ATOM 1331 O O . TYR A 1 174 ? 41.694 18.664 -11.064 1.00 79.06 174 TYR A O 1
ATOM 1339 N N . ASN A 1 175 ? 43.355 18.503 -12.576 1.00 73.25 175 ASN A N 1
ATOM 1340 C CA . ASN A 1 175 ? 44.358 17.914 -11.690 1.00 73.25 175 ASN A CA 1
ATOM 1341 C C . ASN A 1 175 ? 43.859 16.630 -10.992 1.00 73.25 175 ASN A C 1
ATOM 1343 O O . ASN A 1 175 ? 44.095 16.415 -9.805 1.00 73.25 175 ASN A O 1
ATOM 1347 N N . LEU A 1 176 ? 43.113 15.804 -11.735 1.00 72.50 176 LEU A N 1
ATOM 1348 C CA . LEU A 1 176 ? 42.477 14.566 -11.258 1.00 72.50 176 LEU A CA 1
ATOM 1349 C C . LEU A 1 176 ? 43.365 13.319 -11.447 1.00 72.50 176 LEU A C 1
ATOM 1351 O O . LEU A 1 176 ? 42.864 12.197 -11.361 1.00 72.50 176 LEU A O 1
ATOM 1355 N N . ARG A 1 177 ? 44.658 13.514 -11.732 1.00 57.72 177 ARG A N 1
ATOM 1356 C CA . ARG A 1 177 ? 45.678 12.458 -11.813 1.00 57.72 177 ARG A CA 1
ATOM 1357 C C . ARG A 1 177 ? 46.350 12.210 -10.469 1.00 57.72 177 ARG A C 1
ATOM 1359 O O . ARG A 1 177 ? 46.620 13.198 -9.754 1.00 57.72 177 ARG A O 1
#

Organism: NCBI:txid2599607

pLDDT: mean 84.75, std 17.37, range [37.72, 98.81]